Protein AF-A0A7Y0SFR9-F1 (afdb_monomer_lite)

pLDDT: mean 73.91, std 16.65, range [45.38, 94.31]

InterPro domains:
  IPR046342 CBS domain superfamily [G3DSA:3.10.580.10] (13-87)
  IPR046342 CBS domain superfamily [SSF54631] (48-86)

Sequence (87 aa):
IEDTLVYCIPENIFNELCDEFENFADYMELEDSARLRSAISSRSESNDFTTAKARKILARDPVTLEATASIQEAAILMAEENVTSLL

Radius of gyration: 21.83 Å; chains: 1; bounding box: 43×37×51 Å

Secondary structure (DSSP, 8-state):
-------PPPHHHHHHHHHH-H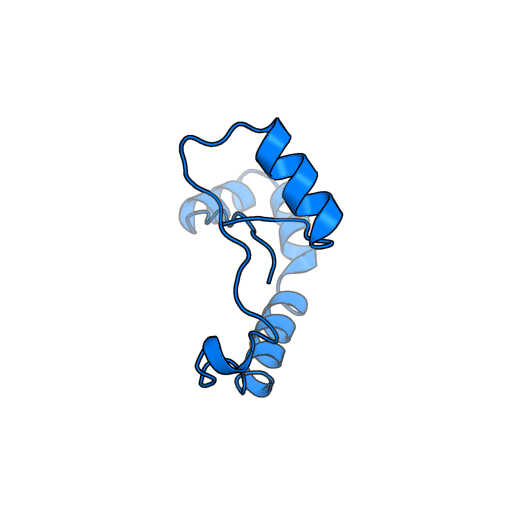HHHHHHHTTTTHHHHHHHHHHHHTTTSTTS-GGGT-SSPPP---TTS-HHHHHHHHHHTT-S---

Structure (mmCIF, N/CA/C/O backbone):
data_AF-A0A7Y0SFR9-F1
#
_entry.id   AF-A0A7Y0SFR9-F1
#
loop_
_atom_site.group_PDB
_atom_site.id
_atom_site.type_symbol
_atom_site.label_atom_id
_atom_site.label_alt_id
_atom_site.label_comp_id
_atom_site.label_asym_id
_atom_site.label_entity_id
_atom_site.label_seq_id
_atom_site.pdbx_PDB_ins_code
_atom_site.Cartn_x
_atom_site.Cartn_y
_atom_site.Cartn_z
_atom_site.occupancy
_atom_site.B_iso_or_equiv
_atom_site.auth_seq_id
_atom_site.auth_comp_id
_atom_site.auth_asym_id
_atom_site.auth_atom_id
_atom_site.pdbx_PDB_model_num
ATOM 1 N N . ILE A 1 1 ? -1.088 -4.592 10.970 1.00 51.72 1 ILE A N 1
ATOM 2 C CA . ILE A 1 1 ? -1.529 -4.442 9.565 1.00 51.72 1 ILE A CA 1
ATOM 3 C C . ILE A 1 1 ? -1.875 -2.980 9.427 1.00 51.72 1 ILE A C 1
ATOM 5 O O . ILE A 1 1 ? -2.745 -2.527 10.156 1.00 51.72 1 ILE A O 1
ATOM 9 N N . GLU A 1 2 ? -1.097 -2.258 8.633 1.00 57.00 2 GLU A N 1
ATOM 10 C CA . GLU A 1 2 ? -1.288 -0.831 8.374 1.00 57.00 2 GLU A CA 1
ATOM 11 C C . GLU A 1 2 ? -1.878 -0.670 6.974 1.00 57.00 2 GLU A C 1
ATOM 13 O O . GLU A 1 2 ? -1.619 -1.501 6.097 1.00 57.00 2 GLU A O 1
ATOM 18 N N . ASP A 1 3 ? -2.677 0.376 6.775 1.00 78.06 3 ASP A N 1
ATOM 19 C CA . ASP A 1 3 ? -3.225 0.695 5.463 1.00 78.06 3 ASP A CA 1
ATOM 20 C C . ASP A 1 3 ? -2.085 1.063 4.511 1.00 78.06 3 ASP A C 1
ATOM 22 O O . ASP A 1 3 ? -1.196 1.851 4.831 1.00 78.06 3 ASP A O 1
ATOM 26 N N . THR A 1 4 ? -2.080 0.460 3.327 1.00 77.50 4 THR A N 1
ATOM 27 C CA . THR A 1 4 ? -1.077 0.726 2.295 1.00 77.50 4 THR A CA 1
ATOM 28 C C . THR A 1 4 ? -1.753 0.776 0.941 1.00 77.50 4 THR A C 1
ATOM 30 O O . THR A 1 4 ? -2.622 -0.039 0.629 1.00 77.50 4 THR A O 1
ATOM 33 N N . LEU A 1 5 ? -1.329 1.738 0.127 1.00 82.38 5 LEU A N 1
ATOM 34 C CA . LEU A 1 5 ? -1.797 1.892 -1.237 1.00 82.38 5 LEU A CA 1
ATOM 35 C C . LEU A 1 5 ? -0.856 1.150 -2.185 1.00 82.38 5 LEU A C 1
ATOM 37 O O . LEU A 1 5 ? 0.340 1.433 -2.231 1.00 82.38 5 LEU A O 1
ATOM 41 N N . VAL A 1 6 ? -1.403 0.191 -2.927 1.00 84.50 6 VAL A N 1
ATOM 42 C CA . VAL A 1 6 ? -0.658 -0.594 -3.914 1.00 84.50 6 VAL A CA 1
ATOM 43 C C . VAL A 1 6 ? -1.035 -0.109 -5.304 1.00 84.50 6 VAL A C 1
ATOM 45 O O . VAL A 1 6 ? -2.203 -0.159 -5.687 1.00 84.50 6 VAL A O 1
ATOM 48 N N . TYR A 1 7 ? -0.036 0.335 -6.061 1.00 79.25 7 TYR A N 1
ATOM 49 C CA . TYR A 1 7 ? -0.189 0.688 -7.466 1.00 79.25 7 TYR A CA 1
ATOM 50 C C . TYR A 1 7 ? 0.355 -0.442 -8.330 1.00 79.25 7 TYR A C 1
ATOM 52 O O . TYR A 1 7 ? 1.545 -0.742 -8.294 1.00 79.25 7 TYR A O 1
ATOM 60 N N . CYS A 1 8 ? -0.527 -1.071 -9.102 1.00 85.81 8 CYS A N 1
ATOM 61 C CA . CYS A 1 8 ? -0.144 -2.101 -10.058 1.00 85.81 8 CYS A CA 1
ATOM 62 C C . CYS A 1 8 ? 0.084 -1.461 -11.428 1.00 85.81 8 CYS A C 1
ATOM 64 O O . CYS A 1 8 ? -0.818 -0.814 -11.963 1.00 85.81 8 CYS A O 1
ATOM 66 N N . ILE A 1 9 ? 1.268 -1.671 -11.999 1.00 86.50 9 ILE A N 1
ATOM 67 C CA . ILE A 1 9 ? 1.609 -1.228 -13.353 1.00 86.50 9 ILE A CA 1
ATOM 68 C C . ILE A 1 9 ? 1.450 -2.428 -14.302 1.00 86.50 9 ILE A C 1
ATOM 70 O O . ILE A 1 9 ? 1.947 -3.510 -13.984 1.00 86.50 9 ILE A O 1
ATOM 74 N N . PRO A 1 10 ? 0.741 -2.281 -15.437 1.00 90.50 10 PRO A N 1
ATOM 75 C CA . PRO A 1 10 ? 0.677 -3.312 -16.469 1.00 90.50 10 PRO A CA 1
ATOM 76 C C . PRO A 1 10 ? 2.063 -3.679 -17.013 1.00 90.50 10 PRO A C 1
ATOM 78 O O . PRO A 1 10 ? 2.886 -2.800 -17.258 1.00 90.50 10 PRO A O 1
ATOM 81 N N . GLU A 1 11 ? 2.295 -4.970 -17.253 1.00 83.25 11 GLU A N 1
ATOM 82 C CA . GLU A 1 11 ? 3.588 -5.507 -17.710 1.00 83.25 11 GLU A CA 1
ATOM 83 C C . GLU A 1 11 ? 4.102 -4.829 -18.985 1.00 83.25 11 GLU A C 1
ATOM 85 O O . GLU A 1 11 ? 5.277 -4.495 -19.083 1.00 83.25 11 GLU A O 1
ATOM 90 N N . ASN A 1 12 ? 3.221 -4.574 -19.952 1.00 88.44 12 ASN A N 1
ATOM 91 C CA . ASN A 1 12 ? 3.602 -3.911 -21.196 1.00 88.44 12 ASN A CA 1
ATOM 92 C C . ASN A 1 12 ? 4.138 -2.492 -20.955 1.00 88.44 12 ASN A C 1
ATOM 94 O O . ASN A 1 12 ? 5.154 -2.130 -21.530 1.00 88.44 12 ASN A O 1
ATOM 98 N N . ILE A 1 13 ? 3.497 -1.726 -20.066 1.00 88.81 13 ILE A N 1
ATOM 99 C CA . ILE A 1 13 ? 3.930 -0.368 -19.714 1.00 88.81 13 ILE A CA 1
ATOM 100 C C . ILE A 1 13 ? 5.249 -0.421 -18.943 1.00 88.81 13 ILE A C 1
ATOM 102 O O . ILE A 1 13 ? 6.131 0.397 -19.169 1.00 88.81 13 ILE A O 1
ATOM 106 N N . PHE A 1 14 ? 5.400 -1.392 -18.041 1.00 88.12 14 PHE A N 1
ATOM 107 C CA . PHE A 1 14 ? 6.648 -1.597 -17.314 1.00 88.12 14 PHE A CA 1
ATOM 108 C C . PHE A 1 14 ? 7.819 -1.875 -18.266 1.00 88.12 14 PHE A C 1
ATOM 110 O O . PHE A 1 14 ? 8.855 -1.226 -18.160 1.00 88.12 14 PHE A O 1
ATOM 117 N N . ASN A 1 15 ? 7.629 -2.778 -19.231 1.00 86.00 15 ASN A N 1
ATOM 118 C CA . ASN A 1 15 ? 8.653 -3.112 -20.218 1.00 86.00 15 ASN A CA 1
ATOM 119 C C . ASN A 1 15 ? 8.977 -1.919 -21.129 1.00 86.00 15 ASN A C 1
ATOM 121 O O . ASN A 1 15 ? 10.148 -1.638 -21.349 1.00 86.00 15 ASN A O 1
ATOM 125 N N . GLU A 1 16 ? 7.966 -1.170 -21.584 1.00 90.25 16 GLU A N 1
ATOM 126 C CA . GLU A 1 16 ? 8.171 0.067 -22.353 1.00 90.25 16 GLU A CA 1
ATOM 127 C C . GLU A 1 16 ? 9.023 1.085 -21.576 1.00 90.25 16 GLU A C 1
ATOM 129 O O . GLU A 1 16 ? 9.945 1.673 -22.136 1.00 90.25 16 GLU A O 1
ATOM 134 N N . LEU A 1 17 ? 8.773 1.256 -20.272 1.00 90.00 17 LEU A N 1
ATOM 135 C CA . LEU A 1 17 ? 9.559 2.152 -19.418 1.00 90.00 17 LEU A CA 1
ATOM 136 C C . LEU A 1 17 ? 11.002 1.668 -19.225 1.00 90.00 17 LEU A C 1
ATOM 138 O O . LEU A 1 17 ? 11.914 2.494 -19.185 1.00 90.00 17 LEU A O 1
ATOM 142 N N . CYS A 1 18 ? 11.216 0.357 -19.113 1.00 88.81 18 CYS A N 1
ATOM 143 C CA . CYS A 1 18 ? 12.557 -0.225 -19.054 1.00 88.81 18 CYS A CA 1
ATOM 144 C C . CYS A 1 18 ? 13.322 -0.026 -20.369 1.00 88.81 18 CYS A C 1
ATOM 146 O O . CYS A 1 18 ? 14.501 0.318 -20.339 1.00 88.81 18 CYS A O 1
ATOM 148 N N . ASP A 1 19 ? 12.654 -0.203 -21.509 1.00 90.75 19 ASP A N 1
ATOM 149 C CA . ASP A 1 19 ? 13.268 -0.070 -22.831 1.00 90.75 19 ASP A CA 1
ATOM 150 C C . ASP A 1 19 ? 13.583 1.396 -23.182 1.00 90.75 19 ASP A C 1
ATOM 152 O O . ASP A 1 19 ? 14.590 1.682 -23.832 1.00 90.75 19 ASP A O 1
ATOM 156 N N . GLU A 1 20 ? 12.728 2.337 -22.768 1.00 94.31 20 GLU A N 1
ATOM 157 C CA . GLU A 1 20 ? 12.869 3.761 -23.095 1.00 94.31 20 GLU A CA 1
ATOM 158 C C . GLU A 1 20 ? 13.812 4.508 -22.134 1.00 94.31 20 GLU A C 1
ATOM 160 O O . GLU A 1 20 ? 14.472 5.472 -22.537 1.00 94.31 20 GLU A O 1
ATOM 165 N N . PHE A 1 21 ? 13.921 4.068 -20.874 1.00 92.69 21 PHE A N 1
ATOM 166 C CA . PHE A 1 21 ? 14.675 4.774 -19.835 1.00 92.69 21 PHE A CA 1
ATOM 167 C C . PHE A 1 21 ? 15.694 3.866 -19.127 1.00 92.69 21 PHE A C 1
ATOM 169 O O . PHE A 1 21 ? 15.386 3.220 -18.129 1.00 92.69 21 PHE A O 1
ATOM 176 N N . GLU A 1 22 ? 16.958 3.933 -19.558 1.00 87.50 22 GLU A N 1
ATOM 177 C CA . GLU A 1 22 ? 18.092 3.179 -18.979 1.00 87.50 22 GLU A CA 1
ATOM 178 C C . GLU A 1 22 ? 18.201 3.346 -17.449 1.00 87.50 22 GLU A C 1
ATOM 180 O O . GLU A 1 22 ? 18.303 2.371 -16.716 1.00 87.50 22 GLU A O 1
ATOM 185 N N . ASN A 1 23 ? 18.033 4.570 -16.935 1.00 85.38 23 ASN A N 1
ATOM 186 C CA . ASN A 1 23 ? 18.057 4.826 -15.487 1.00 85.38 23 ASN A CA 1
ATOM 187 C C . ASN A 1 23 ? 16.912 4.136 -14.717 1.00 85.38 23 ASN A C 1
ATOM 189 O O . ASN A 1 23 ? 17.054 3.848 -13.529 1.00 85.38 23 ASN A O 1
ATOM 193 N N . PHE A 1 24 ? 15.750 3.945 -15.353 1.00 87.06 24 PHE A N 1
ATOM 194 C CA . PHE A 1 24 ? 14.616 3.249 -14.740 1.00 87.06 24 PHE A CA 1
ATOM 195 C C . PHE A 1 24 ? 14.886 1.745 -14.696 1.00 87.06 24 PHE A C 1
ATOM 197 O O . PHE A 1 24 ? 14.689 1.129 -13.648 1.00 87.06 24 PHE A O 1
ATOM 204 N N . ALA A 1 25 ? 15.396 1.187 -15.798 1.00 85.69 25 ALA A N 1
ATOM 205 C CA . ALA A 1 25 ? 15.813 -0.208 -15.874 1.00 85.69 25 ALA A CA 1
ATOM 206 C C . ALA A 1 25 ? 16.886 -0.532 -14.821 1.00 85.69 25 ALA A C 1
ATOM 208 O O . ALA A 1 25 ? 16.696 -1.456 -14.032 1.00 85.69 25 ALA A O 1
ATOM 209 N N . ASP A 1 26 ? 17.931 0.295 -14.719 1.00 84.06 26 ASP A N 1
ATOM 210 C CA . ASP A 1 26 ? 18.996 0.144 -13.721 1.00 84.06 26 ASP A CA 1
ATOM 211 C C . ASP A 1 26 ? 18.447 0.151 -12.284 1.00 84.06 26 ASP A C 1
ATOM 213 O O . ASP A 1 26 ? 18.860 -0.640 -11.434 1.00 84.06 26 ASP A O 1
ATOM 217 N N . TYR A 1 27 ? 17.496 1.043 -11.985 1.00 81.12 27 TYR A N 1
ATOM 218 C CA . TYR A 1 27 ? 16.888 1.136 -10.656 1.00 81.12 27 TYR A CA 1
ATOM 219 C C . TYR A 1 27 ? 16.040 -0.100 -10.315 1.00 81.12 27 TYR A C 1
ATOM 221 O O . TYR A 1 27 ? 16.086 -0.574 -9.179 1.00 81.12 27 TYR A O 1
ATOM 229 N N . MET A 1 28 ? 15.299 -0.637 -11.289 1.00 81.19 28 MET A N 1
ATOM 230 C CA . MET A 1 28 ? 14.484 -1.842 -11.111 1.00 81.19 28 MET A CA 1
ATOM 231 C C . MET A 1 28 ? 15.341 -3.112 -10.994 1.00 81.19 28 MET A C 1
ATOM 233 O O . MET A 1 28 ? 15.062 -3.955 -10.141 1.00 81.19 28 MET A O 1
ATOM 237 N N . GLU A 1 29 ? 16.424 -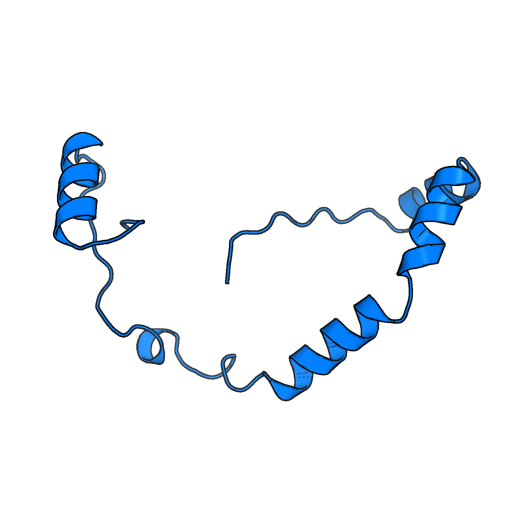3.232 -11.768 1.00 72.81 29 GLU A N 1
ATOM 238 C CA . GLU A 1 29 ? 17.310 -4.406 -11.761 1.00 72.81 29 GLU A CA 1
ATOM 239 C C . GLU A 1 29 ? 18.018 -4.605 -10.404 1.00 72.81 29 GLU A C 1
ATOM 241 O O . GLU A 1 29 ? 18.254 -5.736 -9.963 1.00 72.81 29 GLU A O 1
ATOM 246 N N . LEU A 1 30 ? 18.296 -3.516 -9.678 1.00 59.94 30 LEU A N 1
ATOM 247 C CA . LEU A 1 30 ? 18.963 -3.556 -8.372 1.00 59.94 30 LEU A CA 1
ATOM 248 C C . LEU A 1 30 ? 18.111 -4.170 -7.241 1.00 59.94 30 LEU A C 1
ATOM 250 O O . LEU A 1 30 ? 18.672 -4.569 -6.215 1.00 59.94 30 LEU A O 1
ATOM 254 N N . GLU A 1 31 ? 16.787 -4.291 -7.394 1.00 57.47 31 GLU A N 1
ATOM 255 C CA . GLU A 1 31 ? 15.890 -4.789 -6.332 1.00 57.47 31 GLU A CA 1
ATOM 256 C C . GLU A 1 31 ? 15.318 -6.207 -6.572 1.00 57.47 31 GLU A C 1
ATOM 258 O O . GLU A 1 31 ? 14.703 -6.797 -5.673 1.00 57.47 31 GLU A O 1
ATOM 263 N N . ASP A 1 32 ? 15.571 -6.814 -7.733 1.00 53.44 32 ASP A N 1
ATOM 264 C CA . ASP A 1 32 ? 14.523 -7.580 -8.422 1.00 53.44 32 ASP A CA 1
ATOM 265 C C . ASP A 1 32 ? 14.316 -9.062 -8.043 1.00 53.44 32 ASP A C 1
ATOM 267 O O . ASP A 1 32 ? 13.472 -9.749 -8.612 1.00 53.44 32 ASP A O 1
ATOM 271 N N . SER A 1 33 ? 15.057 -9.662 -7.103 1.00 52.00 33 SER A N 1
ATOM 272 C CA . SER A 1 33 ? 14.927 -11.134 -6.979 1.00 52.00 33 SER A CA 1
ATOM 273 C C . SER A 1 33 ? 15.098 -11.756 -5.600 1.00 52.00 33 SER A C 1
ATOM 275 O O . SER A 1 33 ? 14.539 -12.830 -5.336 1.00 52.00 33 SER A O 1
ATOM 277 N N . ALA A 1 34 ? 15.805 -11.079 -4.696 1.00 51.41 34 ALA A N 1
ATOM 278 C CA . ALA A 1 34 ? 16.046 -11.580 -3.347 1.00 51.41 34 ALA A CA 1
ATOM 279 C C . ALA A 1 34 ? 14.967 -11.122 -2.351 1.00 51.41 34 ALA A C 1
ATOM 281 O O . ALA A 1 34 ? 14.517 -11.916 -1.522 1.00 51.41 34 ALA A O 1
ATOM 282 N N . ARG A 1 35 ? 14.510 -9.863 -2.446 1.00 54.56 35 ARG A N 1
ATOM 283 C CA . ARG A 1 35 ? 13.514 -9.297 -1.518 1.00 54.56 35 ARG A CA 1
ATOM 284 C C . ARG A 1 35 ? 12.104 -9.826 -1.770 1.00 54.56 35 ARG A C 1
ATOM 286 O O . ARG A 1 35 ? 11.438 -10.232 -0.821 1.00 54.56 35 ARG A O 1
ATOM 293 N N . LEU A 1 36 ? 11.674 -9.896 -3.033 1.00 55.31 36 LEU A N 1
ATOM 294 C CA . LEU A 1 36 ? 10.331 -10.379 -3.372 1.00 55.31 36 LEU A CA 1
ATOM 295 C C . LEU A 1 36 ? 10.142 -11.852 -2.959 1.00 55.31 36 LEU A C 1
ATOM 297 O O . LEU A 1 36 ? 9.142 -12.208 -2.339 1.00 55.31 36 LEU A O 1
ATOM 301 N N . ARG A 1 37 ? 11.142 -12.710 -3.222 1.00 51.66 37 ARG A N 1
ATOM 302 C CA . ARG A 1 37 ? 11.096 -14.133 -2.841 1.00 51.66 37 ARG A CA 1
ATOM 303 C C . ARG A 1 37 ? 11.131 -14.345 -1.330 1.00 51.66 37 ARG A C 1
ATOM 305 O O . ARG A 1 37 ? 10.398 -15.203 -0.841 1.00 51.66 37 ARG A O 1
ATOM 312 N N . SER A 1 38 ? 11.927 -13.577 -0.581 1.00 52.69 38 SER A N 1
ATOM 313 C CA . SER A 1 38 ? 11.970 -13.727 0.881 1.00 52.69 38 SER A CA 1
ATOM 314 C C . SER A 1 38 ? 10.661 -13.285 1.547 1.00 52.69 38 SER A C 1
ATOM 316 O O . SER A 1 38 ? 10.213 -13.945 2.484 1.00 52.69 38 SER A O 1
ATOM 318 N N . ALA A 1 39 ? 9.995 -12.250 1.020 1.00 52.50 39 ALA A N 1
ATOM 319 C CA . ALA A 1 39 ? 8.691 -11.790 1.499 1.00 52.50 39 ALA A CA 1
ATOM 320 C C . ALA A 1 39 ? 7.558 -12.795 1.215 1.00 52.50 39 ALA A C 1
ATOM 322 O O . ALA A 1 39 ? 6.660 -12.967 2.036 1.00 52.50 39 ALA A O 1
ATOM 323 N N . ILE A 1 40 ? 7.601 -13.491 0.074 1.00 54.78 40 ILE A N 1
ATOM 324 C CA . ILE A 1 40 ? 6.639 -14.558 -0.253 1.00 54.78 40 ILE A CA 1
ATOM 325 C C . ILE A 1 40 ? 6.908 -15.804 0.608 1.00 54.78 40 ILE A C 1
ATOM 327 O O . ILE A 1 40 ? 5.972 -16.407 1.133 1.00 54.78 40 ILE A O 1
ATOM 331 N N . SER A 1 41 ? 8.182 -16.161 0.812 1.00 51.22 41 SER A N 1
ATOM 332 C CA . SER A 1 41 ? 8.591 -17.311 1.633 1.00 51.22 41 SER A CA 1
ATOM 333 C C . SER A 1 41 ? 8.213 -17.141 3.107 1.00 51.22 41 SER A C 1
ATOM 335 O O . SER A 1 41 ? 7.659 -18.065 3.704 1.00 51.22 41 SER A O 1
ATOM 337 N N . SER A 1 42 ? 8.439 -15.957 3.689 1.00 51.06 42 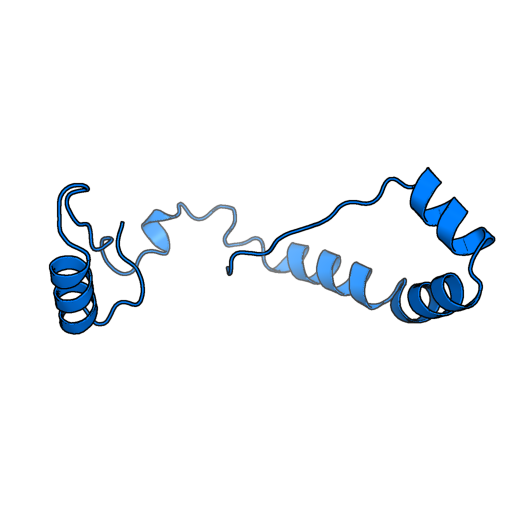SER A N 1
ATOM 338 C CA . SER A 1 42 ? 8.095 -15.656 5.089 1.00 51.06 42 SER A CA 1
ATOM 339 C C . SER A 1 42 ? 6.582 -15.620 5.350 1.00 51.06 42 SER A C 1
ATOM 341 O O . SER A 1 42 ? 6.130 -15.839 6.477 1.00 51.06 42 SER A O 1
ATOM 343 N N . ARG A 1 43 ? 5.773 -15.406 4.304 1.00 47.81 43 ARG A N 1
ATOM 344 C CA . ARG A 1 43 ? 4.305 -15.446 4.380 1.00 47.81 43 ARG A CA 1
ATOM 345 C C . ARG A 1 43 ? 3.740 -16.866 4.454 1.00 47.81 43 ARG A C 1
ATOM 347 O O . ARG A 1 43 ? 2.621 -17.041 4.920 1.00 47.81 43 ARG A O 1
ATOM 354 N N . SER A 1 44 ? 4.493 -17.876 4.012 1.00 50.03 44 SER A N 1
ATOM 355 C CA . SER A 1 44 ? 4.039 -19.274 4.061 1.00 50.03 44 SER A CA 1
ATOM 356 C C . SER A 1 44 ? 4.154 -19.894 5.460 1.00 50.03 44 SER A C 1
ATOM 358 O O . SER A 1 44 ? 3.274 -20.655 5.854 1.00 50.03 44 SER A O 1
ATOM 360 N N . GLU A 1 45 ? 5.163 -19.506 6.248 1.00 51.28 45 GLU A N 1
ATOM 361 C CA . GLU A 1 45 ? 5.374 -20.019 7.613 1.00 51.28 45 GLU A CA 1
ATOM 362 C C . GLU A 1 45 ? 4.540 -19.285 8.680 1.00 51.28 45 GLU A C 1
ATOM 364 O O . GLU A 1 45 ? 4.336 -19.807 9.772 1.00 51.28 45 GLU A O 1
ATOM 369 N N . SER A 1 46 ? 4.010 -18.094 8.372 1.00 46.50 46 SER A N 1
ATOM 370 C CA . SER A 1 46 ? 3.262 -17.240 9.314 1.00 46.50 46 SER A CA 1
ATOM 371 C C . SER A 1 46 ? 1.730 -17.304 9.174 1.00 46.50 46 SER A C 1
ATOM 373 O O . SER A 1 46 ? 1.009 -16.571 9.856 1.00 46.50 46 SER A O 1
ATOM 375 N N . ASN A 1 47 ? 1.207 -18.211 8.341 1.00 45.38 47 ASN A N 1
ATOM 376 C CA . ASN A 1 47 ? -0.227 -18.371 8.045 1.00 45.38 47 ASN A CA 1
ATOM 377 C C . ASN A 1 47 ? -1.097 -18.940 9.194 1.00 45.38 47 ASN A C 1
ATOM 379 O O . ASN A 1 47 ? -2.221 -19.381 8.961 1.00 45.38 47 ASN A O 1
ATOM 383 N N . ASP A 1 48 ? -0.653 -18.878 10.449 1.00 53.00 48 ASP A N 1
ATOM 384 C CA . ASP A 1 48 ? -1.468 -19.296 11.603 1.00 53.00 48 ASP A CA 1
ATOM 385 C C . ASP A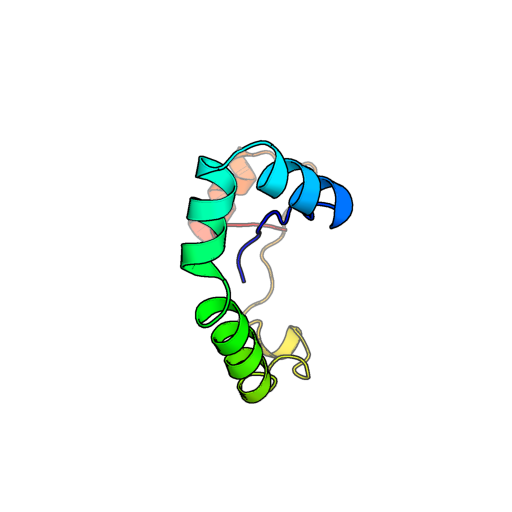 1 48 ? -2.597 -18.282 11.927 1.00 53.00 48 ASP A C 1
ATOM 387 O O . ASP A 1 48 ? -3.621 -18.608 12.531 1.00 53.00 48 ASP A O 1
ATOM 391 N N . PHE A 1 49 ? -2.480 -17.037 11.442 1.00 51.28 49 PHE A N 1
ATOM 392 C CA . PHE A 1 49 ? -3.489 -15.989 11.662 1.00 51.28 49 PHE A CA 1
ATOM 393 C C . PHE A 1 49 ? -4.589 -15.921 10.596 1.00 51.28 49 PHE A C 1
ATOM 395 O O . PHE A 1 49 ? -5.648 -15.357 10.866 1.00 51.28 49 PHE A O 1
ATOM 402 N N . THR A 1 50 ? -4.407 -16.519 9.411 1.00 53.75 50 THR A N 1
ATOM 403 C CA . THR A 1 50 ? -5.439 -16.507 8.350 1.00 53.75 50 THR A CA 1
ATOM 404 C C . THR A 1 50 ? -6.647 -17.395 8.667 1.00 53.75 50 THR A C 1
ATOM 406 O O . THR A 1 50 ? -7.710 -17.246 8.072 1.00 53.75 50 THR A O 1
ATOM 409 N N . THR A 1 51 ? -6.504 -18.299 9.637 1.00 54.53 51 THR A N 1
ATOM 410 C CA . THR A 1 51 ? -7.554 -19.201 10.138 1.00 54.53 51 THR A CA 1
ATOM 411 C C . THR A 1 51 ? -8.132 -18.774 11.487 1.00 54.53 51 THR A C 1
ATOM 413 O O . THR A 1 51 ? -9.139 -19.328 11.941 1.00 54.53 51 THR A O 1
ATOM 416 N N . ALA A 1 52 ? -7.539 -17.777 12.146 1.00 49.78 52 ALA A N 1
ATOM 417 C CA . ALA A 1 52 ? -8.060 -17.242 13.392 1.00 49.78 52 ALA A CA 1
ATOM 418 C C . ALA A 1 52 ? -9.218 -16.277 13.096 1.00 49.78 52 ALA A C 1
ATOM 420 O O . ALA A 1 52 ? -9.041 -15.241 12.461 1.00 49.78 52 ALA A O 1
ATOM 421 N N . LYS A 1 53 ? -10.430 -16.591 13.578 1.00 55.69 53 LYS A N 1
ATOM 422 C CA . LYS A 1 53 ? -11.554 -15.637 13.556 1.00 55.69 53 LYS A CA 1
ATOM 423 C C . LYS A 1 53 ? -11.083 -14.317 14.181 1.00 55.69 53 LYS A C 1
ATOM 425 O O . LYS A 1 53 ? -10.587 -14.355 15.302 1.00 55.69 53 LYS A O 1
ATOM 430 N N . ALA A 1 54 ? -11.291 -13.174 13.520 1.00 53.38 54 ALA A N 1
ATOM 431 C CA . ALA A 1 54 ? -10.828 -11.853 13.979 1.00 53.38 54 ALA A CA 1
ATOM 432 C C . ALA A 1 54 ? -11.191 -11.542 15.449 1.00 53.38 54 ALA A C 1
ATOM 434 O O . ALA A 1 54 ? -10.400 -10.960 16.186 1.00 53.38 54 ALA A O 1
ATOM 435 N N . ARG A 1 55 ? -12.338 -12.048 15.925 1.00 52.28 55 ARG A N 1
ATOM 436 C CA . ARG A 1 55 ? -12.786 -11.958 17.328 1.00 52.28 55 ARG A CA 1
ATOM 437 C C . ARG A 1 55 ? -11.825 -12.597 18.349 1.00 52.28 55 ARG A C 1
ATOM 439 O O . ARG A 1 55 ? -11.926 -12.316 19.531 1.00 52.28 55 ARG A O 1
ATOM 446 N N . LYS A 1 56 ? -10.915 -13.473 17.917 1.00 49.56 56 LYS A N 1
ATOM 447 C CA . LYS A 1 56 ? -9.897 -14.117 18.762 1.00 49.56 56 LYS A CA 1
ATOM 448 C C . LYS A 1 56 ? -8.635 -13.253 18.935 1.00 49.56 56 LYS A C 1
ATOM 450 O O . LYS A 1 56 ? -7.811 -13.584 19.776 1.00 49.56 56 LYS A O 1
ATOM 455 N N . ILE A 1 57 ? -8.491 -12.192 18.133 1.00 53.09 57 ILE A N 1
ATOM 456 C CA . ILE A 1 57 ? -7.353 -11.254 18.126 1.00 53.09 57 ILE A CA 1
ATOM 457 C C . ILE A 1 57 ? -7.713 -9.949 18.862 1.00 53.09 57 ILE A C 1
ATOM 459 O O . ILE A 1 57 ? -6.843 -9.297 19.433 1.00 53.09 57 ILE A O 1
ATOM 463 N N . LEU A 1 58 ? -8.998 -9.581 18.895 1.00 57.03 58 LEU A N 1
ATOM 464 C CA . LEU A 1 58 ? -9.494 -8.441 19.668 1.00 57.03 58 LEU A C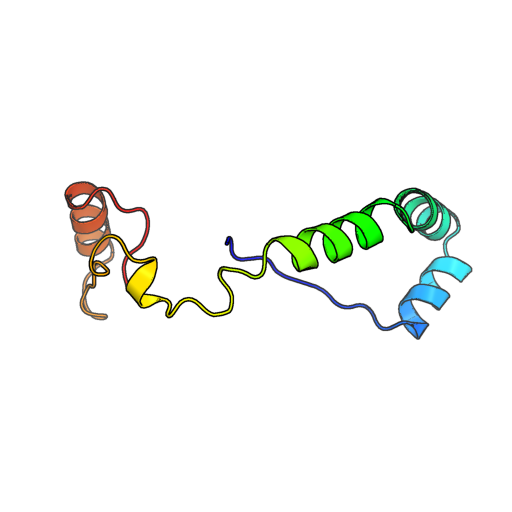A 1
ATOM 465 C C . LEU A 1 58 ? -9.395 -8.723 21.175 1.00 57.03 58 LEU A C 1
ATOM 467 O O . LEU A 1 58 ? -10.112 -9.565 21.709 1.00 57.03 58 LEU A O 1
ATOM 471 N N . ALA A 1 59 ? -8.506 -7.997 21.853 1.00 63.22 59 ALA A N 1
ATOM 472 C CA . ALA A 1 59 ? -8.356 -8.039 23.309 1.00 63.22 59 ALA A CA 1
ATOM 473 C C . ALA A 1 59 ? -9.447 -7.242 24.054 1.00 63.22 59 ALA A C 1
ATOM 475 O O . ALA A 1 59 ? -9.649 -7.453 25.248 1.00 63.22 59 ALA A O 1
ATOM 476 N N . ARG A 1 60 ? -10.141 -6.335 23.353 1.00 69.88 60 ARG A N 1
ATOM 477 C CA . ARG A 1 60 ? -11.265 -5.529 23.848 1.00 69.88 60 ARG A CA 1
ATOM 478 C C . ARG A 1 60 ? -12.257 -5.239 22.725 1.00 69.88 60 ARG A C 1
ATOM 480 O O . ARG A 1 60 ? -11.888 -5.320 21.551 1.00 69.88 60 ARG A O 1
ATOM 487 N N . ASP A 1 61 ? -13.481 -4.885 23.098 1.00 76.25 61 ASP A N 1
ATOM 488 C CA . ASP A 1 61 ? -14.490 -4.415 22.152 1.00 76.25 61 ASP A CA 1
ATOM 489 C C . ASP A 1 61 ? -14.073 -3.070 21.521 1.00 76.25 61 ASP A C 1
ATOM 491 O O . ASP A 1 61 ? -13.374 -2.277 22.162 1.00 76.25 61 ASP A O 1
ATOM 495 N N . PRO A 1 62 ? -14.444 -2.818 20.252 1.00 75.81 62 PRO A N 1
ATOM 496 C CA . PRO A 1 62 ? -14.137 -1.562 19.581 1.00 75.81 62 PRO A CA 1
ATOM 497 C C . PRO A 1 62 ? -14.890 -0.397 20.233 1.00 75.81 62 PRO A C 1
ATOM 499 O O . PRO A 1 62 ? -16.079 -0.503 20.536 1.00 75.81 62 PRO A O 1
ATOM 502 N N . VAL A 1 63 ? -14.197 0.728 20.410 1.00 83.50 63 VAL A N 1
ATOM 503 C CA . VAL A 1 63 ? -14.809 1.976 20.876 1.00 83.50 63 VAL A CA 1
ATOM 504 C C . VAL A 1 63 ? -15.544 2.606 19.695 1.00 83.50 63 VAL A C 1
ATOM 506 O O . VAL A 1 63 ? -14.951 2.802 18.632 1.00 83.50 63 VAL A O 1
ATOM 509 N N . THR A 1 64 ? -16.835 2.879 19.872 1.00 88.69 64 THR A N 1
ATOM 510 C CA . THR A 1 64 ? -17.727 3.373 18.813 1.00 88.69 64 THR A CA 1
ATOM 511 C C . THR A 1 64 ? -18.354 4.705 19.194 1.00 88.69 64 THR A C 1
ATOM 513 O O . THR A 1 64 ? -18.512 4.999 20.382 1.00 88.69 64 THR A O 1
ATOM 516 N N . LEU A 1 65 ? -18.712 5.507 18.192 1.00 89.62 65 LEU A N 1
ATOM 517 C CA . LEU A 1 65 ? -19.410 6.776 18.386 1.00 89.62 65 LEU A CA 1
ATOM 518 C C . LEU A 1 65 ? -20.501 6.966 17.324 1.00 89.62 65 LEU A C 1
ATOM 520 O O . LEU A 1 65 ? -20.365 6.535 16.184 1.00 89.62 65 LEU A O 1
ATOM 524 N N . GLU A 1 66 ? -21.592 7.637 17.691 1.00 89.00 66 GLU A N 1
ATOM 525 C CA . GLU A 1 66 ? -22.648 7.986 16.737 1.00 89.00 66 GLU A CA 1
ATOM 526 C C . GLU A 1 66 ? -22.109 8.874 15.608 1.00 89.00 66 GLU A C 1
ATOM 528 O O . GLU A 1 66 ? -21.388 9.842 15.851 1.00 89.00 66 GLU A O 1
ATOM 533 N N . ALA A 1 67 ? -22.528 8.613 14.367 1.00 86.50 67 ALA A N 1
ATOM 534 C CA . ALA A 1 67 ? -22.054 9.348 13.187 1.00 86.50 67 ALA A CA 1
ATOM 535 C C . ALA A 1 67 ? -22.423 10.845 13.195 1.00 86.50 67 ALA A C 1
ATOM 537 O O . ALA A 1 67 ? -21.879 11.633 12.422 1.00 86.50 67 ALA A O 1
ATOM 538 N N . THR A 1 68 ? -23.372 11.240 14.045 1.00 91.25 68 THR A N 1
ATOM 539 C CA . THR A 1 68 ? -23.781 12.635 14.247 1.00 91.25 68 THR A CA 1
ATOM 540 C C . THR A 1 68 ? -22.965 13.358 15.314 1.00 91.25 68 THR A C 1
ATOM 542 O O . THR A 1 68 ? -23.165 14.557 15.505 1.00 91.25 68 THR A O 1
ATOM 545 N N . ALA A 1 69 ? -22.106 12.648 16.046 1.00 89.25 69 ALA A N 1
ATOM 546 C CA . ALA A 1 69 ? -21.279 13.245 17.077 1.00 89.25 69 ALA A CA 1
ATOM 547 C C . ALA A 1 69 ? -20.229 14.179 16.466 1.00 89.25 69 ALA A C 1
ATOM 549 O O . ALA A 1 69 ? -19.755 14.015 15.339 1.00 89.25 69 ALA A O 1
ATOM 550 N N . SER A 1 70 ? -19.870 15.195 17.231 1.00 91.94 70 SER A N 1
ATOM 551 C CA . SER A 1 70 ? -18.862 16.164 16.843 1.00 91.94 70 SER A CA 1
ATOM 552 C C . SER A 1 70 ? -17.452 15.572 16.914 1.00 91.94 70 SER A C 1
ATOM 554 O O . SER A 1 70 ? -17.147 14.680 17.706 1.00 91.94 70 SER A O 1
ATOM 556 N N . ILE A 1 71 ? -16.536 16.162 16.142 1.00 89.56 71 ILE A N 1
ATOM 557 C CA . ILE A 1 71 ? -15.102 15.834 16.200 1.00 89.56 71 ILE A CA 1
ATOM 558 C C . ILE A 1 71 ? -14.536 16.067 17.614 1.00 89.56 71 ILE A C 1
ATOM 560 O O . ILE A 1 71 ? -13.606 15.381 18.032 1.00 89.56 71 ILE A O 1
ATOM 564 N N . GLN A 1 72 ? -15.102 17.013 18.370 1.00 91.88 72 GLN A N 1
ATOM 565 C CA . GLN A 1 72 ? -14.690 17.278 19.747 1.00 91.88 72 GLN A CA 1
ATOM 566 C C . GLN A 1 72 ? -15.034 16.110 20.678 1.00 91.88 72 GLN A C 1
ATOM 568 O O . GLN A 1 72 ? -14.184 15.692 21.459 1.00 91.88 72 GLN A O 1
ATOM 573 N N . GLU A 1 73 ? -16.251 15.575 20.583 1.00 91.75 73 GLU A N 1
ATOM 574 C CA . GLU A 1 73 ? -16.683 14.411 21.367 1.00 91.75 73 GLU A CA 1
ATOM 575 C C . GLU A 1 73 ? -15.846 13.176 21.019 1.00 91.75 73 GLU A C 1
ATOM 577 O O . GLU A 1 73 ? -15.406 12.463 21.919 1.00 91.75 73 GLU A O 1
ATOM 582 N N . ALA A 1 74 ? -15.524 12.990 19.734 1.00 89.06 74 ALA A N 1
ATOM 583 C CA . ALA A 1 74 ? -14.601 11.952 19.288 1.00 89.06 74 ALA A CA 1
ATOM 584 C C . ALA A 1 74 ? -13.208 12.107 19.924 1.00 89.06 74 ALA A C 1
ATOM 586 O O . ALA A 1 74 ? -12.673 11.148 20.472 1.00 89.06 74 ALA A O 1
ATOM 587 N N . ALA A 1 75 ? -12.634 13.314 19.918 1.00 89.00 75 ALA A N 1
ATOM 588 C CA . ALA A 1 75 ? -11.311 13.567 20.488 1.00 89.00 75 ALA A CA 1
ATOM 589 C C . ALA A 1 75 ? -11.257 13.354 22.013 1.00 89.00 75 ALA A C 1
ATOM 591 O O . ALA A 1 75 ? -10.259 12.843 22.522 1.00 89.00 75 ALA A O 1
ATOM 592 N N . ILE A 1 76 ? -12.322 13.722 22.736 1.00 92.38 76 ILE A N 1
ATOM 593 C CA . ILE A 1 76 ? -12.438 13.478 24.182 1.00 92.38 76 ILE A CA 1
ATOM 594 C C . ILE A 1 76 ? -12.485 11.972 24.451 1.00 92.38 76 ILE A C 1
ATOM 596 O O . ILE A 1 76 ? -11.665 11.472 25.219 1.00 92.38 76 ILE A O 1
ATOM 600 N N . LEU A 1 77 ? -13.364 11.243 23.757 1.00 90.94 77 LEU A N 1
ATOM 601 C CA . LEU A 1 77 ? -13.498 9.795 23.916 1.00 90.94 77 LEU A CA 1
ATOM 602 C C . LEU A 1 77 ? -12.195 9.056 23.563 1.00 90.94 77 LEU A C 1
ATOM 604 O O . LEU A 1 77 ? -11.792 8.133 24.266 1.00 90.94 77 LEU A O 1
ATOM 608 N N . MET A 1 78 ? -11.489 9.497 22.516 1.00 89.75 78 MET A N 1
ATOM 609 C CA . MET A 1 78 ? -10.177 8.960 22.138 1.00 89.75 78 MET A CA 1
ATOM 610 C C . MET A 1 78 ? -9.125 9.136 23.241 1.00 89.75 78 MET A C 1
ATOM 612 O O . MET A 1 78 ? -8.337 8.223 23.498 1.00 89.75 78 MET A O 1
ATOM 616 N N . ALA A 1 79 ? -9.116 10.295 23.903 1.00 90.44 79 ALA A N 1
ATOM 617 C CA . ALA A 1 79 ? -8.197 10.581 24.999 1.00 90.44 79 ALA A CA 1
ATOM 618 C C . ALA A 1 79 ? -8.526 9.770 26.265 1.00 90.44 79 ALA A C 1
ATOM 620 O O . ALA A 1 79 ? -7.608 9.274 26.920 1.00 90.44 79 ALA A O 1
ATOM 621 N N . GLU A 1 80 ? -9.813 9.608 26.588 1.00 89.94 80 GLU A N 1
ATOM 622 C CA . GLU A 1 80 ? -10.290 8.832 27.742 1.00 89.94 80 GLU A CA 1
ATOM 623 C C . GLU A 1 80 ? -10.009 7.330 27.584 1.00 89.94 80 GLU A C 1
ATOM 625 O O . GLU A 1 80 ? -9.443 6.707 28.481 1.00 89.94 80 GLU A O 1
ATOM 630 N N . GLU A 1 81 ? -10.317 6.762 26.416 1.00 87.06 81 GLU A N 1
ATOM 631 C CA . GLU A 1 81 ? -10.141 5.331 26.119 1.00 87.06 81 GLU A CA 1
ATOM 632 C C . GLU A 1 81 ? -8.712 4.959 25.677 1.00 87.06 81 GLU A C 1
ATOM 634 O O . GLU A 1 81 ? -8.411 3.789 25.391 1.00 87.06 81 GLU A O 1
ATOM 639 N N . ASN A 1 82 ? -7.823 5.959 25.625 1.00 85.50 82 ASN A N 1
ATOM 640 C CA . ASN A 1 82 ? -6.437 5.851 25.176 1.00 85.50 82 ASN A CA 1
ATOM 641 C C . ASN A 1 82 ? -6.343 5.155 23.803 1.00 85.50 82 ASN A C 1
ATOM 643 O O . ASN A 1 82 ? -5.635 4.159 23.620 1.00 85.50 82 ASN A O 1
ATOM 647 N N . VAL A 1 83 ? -7.140 5.636 22.844 1.00 82.81 83 VAL A N 1
ATOM 648 C CA . VAL A 1 83 ? -7.249 5.072 21.492 1.00 82.81 83 VAL A CA 1
ATOM 649 C C . VAL A 1 83 ? -6.905 6.098 20.429 1.00 82.81 83 VAL A C 1
ATOM 651 O O . VAL A 1 83 ? -7.163 7.289 20.564 1.00 82.81 83 VAL A O 1
ATOM 654 N N . THR A 1 84 ? -6.323 5.619 19.335 1.00 83.44 84 THR A N 1
ATOM 655 C CA . THR A 1 84 ? -5.974 6.444 18.172 1.00 83.44 84 THR A CA 1
ATOM 656 C C . THR A 1 84 ? -7.024 6.378 17.064 1.00 83.44 84 THR A C 1
ATOM 658 O O . THR A 1 84 ? -6.901 7.096 16.075 1.00 83.44 84 THR A O 1
ATOM 661 N N . SER A 1 85 ? -8.072 5.565 17.232 1.00 83.06 85 SER A N 1
ATOM 662 C CA . SER A 1 85 ? -9.192 5.442 16.299 1.00 83.06 85 SER A CA 1
ATOM 663 C C . SER A 1 85 ? -10.496 5.061 17.009 1.00 83.06 85 SER A C 1
ATOM 665 O O . SER A 1 85 ? -10.480 4.423 18.064 1.00 83.06 85 SER A O 1
ATOM 667 N N . LEU A 1 86 ? -11.615 5.460 16.402 1.00 83.81 86 LEU A N 1
ATOM 668 C CA . LEU A 1 86 ? -12.990 5.118 16.776 1.00 83.81 86 LEU A CA 1
ATOM 669 C C . LEU A 1 86 ? -13.709 4.554 15.545 1.00 83.81 86 LEU A C 1
ATOM 671 O O . LEU A 1 86 ? -13.302 4.856 14.418 1.00 83.81 86 LEU A O 1
ATOM 675 N N . LEU A 1 87 ? -14.749 3.747 15.766 1.00 83.31 87 LEU A N 1
ATOM 676 C CA . LEU A 1 87 ? -15.608 3.198 14.711 1.00 83.31 87 LEU A CA 1
ATOM 677 C C . LEU A 1 87 ? -16.988 3.867 14.680 1.00 83.31 87 LEU A C 1
ATOM 679 O O . LEU A 1 87 ? -17.556 4.102 15.771 1.00 83.31 87 LEU A O 1
#

Foldseek 3Di:
DDDDDDDDDDPVVLVVCVVVDVVSVVVCVVPDDDVVVVVVVVCVVPCPCVPDDVVVVDPDDFAEDDPPDDPVVVVVSCVVVVHPDHD

Organism: Vibrio parahaemolyticus 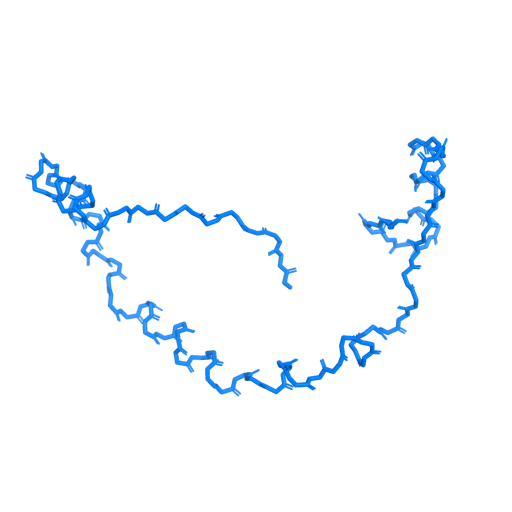(NCBI:txid670)